Protein AF-A0A1F8RP06-F1 (afdb_monomer)

Sequence (87 aa):
MLAGTLVQPSSGPDLAHLQVAGEFEILTPREREVLQLIVAGQTNRQIADCLVVSPETVKTHVRHVLGKMGVNRKAELRALLDAARYA

Mean predicted aligned error: 8.95 Å

Secondary structure (DSSP, 8-state):
----------PPSPHHHHHHHHHHHTS-HHHHHHHHHHHHT--HHHHHHHHTS-HHHHHHHHHHHHHHTT-SSHHHHHHHHHHHH--

pLDDT: mean 82.4, std 18.09, range [42.56, 98.44]

Foldseek 3Di:
DDDPPPPDPPDDPDVLLVVQVVLCVPDDPVLNLLLVCLLVPDDLVVSCVVVVHDSVVSVVSVVVSCVSNVHDDSVVSNVSVVVSVVD

Solvent-accessible surface area (backbone atoms only — not comparable to full-atom values): 5274 Å² total; per-residue (Å²): 134,84,87,81,86,83,86,71,89,83,64,70,83,50,66,66,53,54,49,52,54,53,41,56,69,75,45,51,74,68,39,47,55,52,50,53,41,50,64,75,67,49,50,53,59,56,46,10,64,75,68,74,51,51,48,66,59,37,52,54,43,51,52,53,42,29,60,64,65,76,36,92,44,76,67,55,52,37,53,55,52,54,54,59,73,76,110

Radius of gyration: 17.31 Å; Cα contacts (8 Å, |Δi|>4): 59; chains: 1; bounding box: 48×45×32 Å

Structure (mmCIF, N/CA/C/O backbone):
data_AF-A0A1F8RP06-F1
#
_entry.id   AF-A0A1F8RP06-F1
#
loop_
_atom_site.group_PDB
_atom_site.id
_atom_site.type_symbol
_atom_site.label_atom_id
_atom_site.label_alt_id
_atom_site.label_comp_id
_atom_site.label_asym_id
_atom_site.label_entity_id
_atom_site.label_seq_id
_atom_site.pdbx_PDB_ins_code
_atom_site.Cartn_x
_atom_site.Cartn_y
_atom_site.Cartn_z
_atom_site.occupancy
_atom_site.B_iso_or_equiv
_atom_site.auth_seq_id
_atom_site.auth_comp_id
_atom_site.auth_asym_id
_atom_site.auth_atom_id
_atom_site.pdbx_PDB_model_num
ATOM 1 N N . MET A 1 1 ? 35.137 -37.247 -21.383 1.00 42.56 1 MET A N 1
ATOM 2 C CA . MET A 1 1 ? 35.129 -35.839 -21.835 1.00 42.56 1 MET A CA 1
ATOM 3 C C . MET A 1 1 ? 34.066 -35.090 -21.039 1.00 42.56 1 MET A C 1
ATOM 5 O O . MET A 1 1 ? 33.163 -35.731 -20.526 1.00 42.56 1 MET A O 1
ATOM 9 N N . LEU A 1 2 ? 34.295 -33.800 -20.817 1.00 43.97 2 LEU A N 1
ATOM 10 C CA . LEU A 1 2 ? 33.951 -33.024 -19.619 1.00 43.97 2 LEU A CA 1
ATOM 11 C C . LEU A 1 2 ? 32.451 -32.887 -19.303 1.00 43.97 2 LEU A C 1
ATOM 13 O O . LEU A 1 2 ? 31.643 -32.590 -20.177 1.00 43.97 2 LEU A O 1
ATOM 17 N N . ALA A 1 3 ? 32.131 -33.025 -18.013 1.00 47.56 3 ALA A N 1
ATOM 18 C CA . ALA A 1 3 ? 30.903 -32.544 -17.397 1.00 47.56 3 ALA A CA 1
ATOM 19 C C . ALA A 1 3 ? 30.925 -31.007 -17.361 1.00 47.56 3 ALA A C 1
ATOM 21 O O . ALA A 1 3 ? 31.856 -30.414 -16.820 1.00 47.56 3 ALA A O 1
ATOM 22 N N . GLY A 1 4 ? 29.910 -30.373 -17.942 1.00 43.88 4 GLY A N 1
ATOM 23 C CA . GLY A 1 4 ? 29.729 -28.923 -17.939 1.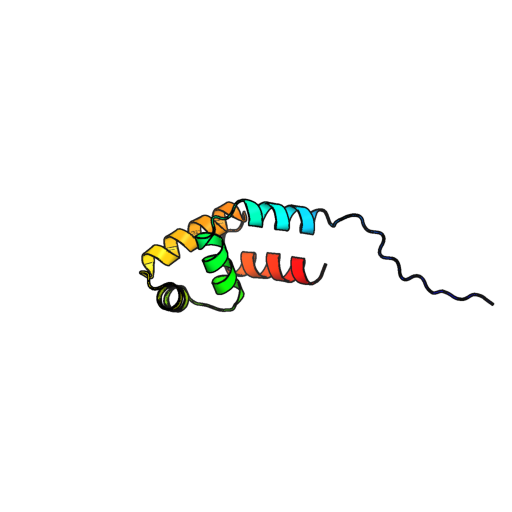00 43.88 4 GLY A CA 1
ATOM 24 C C . GLY A 1 4 ? 28.522 -28.512 -17.105 1.00 43.88 4 GLY A C 1
ATOM 25 O O . GLY A 1 4 ? 27.604 -27.898 -17.636 1.00 43.88 4 GLY A O 1
ATOM 26 N N . THR A 1 5 ? 28.489 -28.861 -15.817 1.00 53.94 5 THR A N 1
ATOM 27 C CA . THR A 1 5 ? 27.545 -28.237 -14.878 1.00 53.94 5 THR A CA 1
ATOM 28 C C . THR A 1 5 ? 28.149 -26.917 -14.420 1.00 53.94 5 THR A C 1
ATOM 30 O O . THR A 1 5 ? 28.889 -26.872 -13.442 1.00 53.94 5 THR A O 1
ATOM 33 N N . LEU A 1 6 ? 27.841 -25.835 -15.129 1.00 49.06 6 LEU A N 1
ATOM 34 C CA . LEU A 1 6 ? 28.022 -24.482 -14.609 1.00 49.06 6 LEU A CA 1
ATOM 35 C C . LEU A 1 6 ? 26.653 -23.946 -14.194 1.00 49.06 6 LEU A C 1
ATOM 37 O O . LEU A 1 6 ? 26.059 -23.112 -14.866 1.00 49.06 6 LEU A O 1
ATOM 41 N N . VAL A 1 7 ? 26.145 -24.457 -13.072 1.00 55.62 7 VAL A N 1
ATOM 42 C CA . VAL A 1 7 ? 25.178 -23.717 -12.258 1.00 55.62 7 VAL A CA 1
ATOM 43 C C . VAL A 1 7 ? 25.925 -23.231 -11.033 1.00 55.62 7 VAL A C 1
ATOM 45 O O . VAL A 1 7 ? 26.101 -23.971 -10.068 1.00 55.62 7 VAL A O 1
ATOM 48 N N . GLN A 1 8 ? 26.360 -21.979 -11.102 1.00 51.00 8 GLN A N 1
ATOM 49 C CA . GLN A 1 8 ? 26.495 -21.100 -9.948 1.00 51.00 8 GLN A CA 1
ATOM 50 C C . GLN A 1 8 ? 26.253 -19.668 -10.454 1.00 51.00 8 GLN A C 1
ATOM 52 O O . GLN A 1 8 ? 27.162 -19.093 -11.056 1.00 51.00 8 GLN A O 1
ATOM 57 N N . PRO A 1 9 ? 25.085 -19.041 -10.227 1.00 49.78 9 PRO A N 1
ATOM 58 C CA . PRO A 1 9 ? 25.065 -17.595 -10.112 1.00 49.78 9 PRO A CA 1
ATOM 59 C C . PRO A 1 9 ? 25.673 -17.261 -8.746 1.00 49.78 9 PRO A C 1
ATOM 61 O O . PRO A 1 9 ? 24.975 -17.096 -7.753 1.00 49.78 9 PRO A O 1
ATOM 64 N N . SER A 1 10 ? 27.001 -17.213 -8.673 1.00 54.81 10 SER A N 1
ATOM 65 C CA . SER A 1 10 ? 27.695 -16.553 -7.570 1.00 54.81 10 SER A CA 1
ATOM 66 C C . SER A 1 10 ? 27.668 -15.046 -7.827 1.00 54.81 10 SER A C 1
ATOM 68 O O . SER A 1 10 ? 28.691 -14.440 -8.139 1.00 54.81 10 SER A O 1
ATOM 70 N N . SER A 1 11 ? 26.479 -14.457 -7.754 1.00 57.81 11 SER A N 1
ATOM 71 C CA . SER A 1 11 ? 26.327 -13.016 -7.597 1.00 57.81 11 SER A CA 1
ATOM 72 C C . SER A 1 11 ? 26.176 -12.784 -6.103 1.00 57.81 11 SER A C 1
ATOM 74 O O . SER A 1 11 ? 25.375 -13.455 -5.453 1.00 57.81 11 SER A O 1
ATOM 76 N N . GLY A 1 12 ? 26.965 -11.872 -5.535 1.00 57.69 12 GLY A N 1
ATOM 77 C CA . GLY A 1 12 ? 26.683 -11.358 -4.194 1.00 57.69 12 GLY A CA 1
ATOM 78 C C . GLY A 1 12 ? 25.229 -10.874 -4.101 1.00 57.69 12 GLY A C 1
ATOM 79 O O . GLY A 1 12 ? 24.571 -10.764 -5.138 1.00 57.69 12 GLY A O 1
ATOM 80 N N . PRO A 1 13 ? 24.710 -10.606 -2.891 1.00 52.06 13 PRO A N 1
ATOM 81 C CA . PRO A 1 13 ? 23.330 -10.160 -2.738 1.00 52.06 13 PRO A CA 1
ATOM 82 C C . PRO A 1 13 ? 23.085 -9.009 -3.716 1.00 52.06 13 PRO A C 1
ATOM 84 O O . PRO A 1 13 ? 23.807 -8.010 -3.680 1.00 52.06 13 PRO A O 1
ATOM 87 N N . ASP A 1 14 ? 22.172 -9.227 -4.666 1.00 66.75 14 ASP A N 1
ATOM 88 C CA . ASP A 1 14 ? 21.883 -8.268 -5.724 1.00 66.75 14 ASP A CA 1
ATOM 89 C C . ASP A 1 14 ? 21.623 -6.919 -5.053 1.00 66.75 14 ASP A C 1
ATOM 91 O O . ASP A 1 14 ? 20.778 -6.815 -4.159 1.00 66.75 14 ASP A O 1
ATOM 95 N N . LEU A 1 15 ? 22.411 -5.900 -5.405 1.00 54.84 15 LEU A N 1
ATOM 96 C CA . LEU A 1 15 ? 22.320 -4.589 -4.766 1.00 54.84 15 LEU A CA 1
ATOM 97 C C . LEU A 1 15 ? 20.907 -4.020 -4.924 1.00 54.84 15 LEU A C 1
ATOM 99 O O . LEU A 1 15 ? 20.434 -3.335 -4.022 1.00 54.84 15 LEU A O 1
ATOM 103 N N . ALA A 1 16 ? 20.209 -4.370 -6.012 1.00 61.91 16 ALA A N 1
ATOM 104 C CA . ALA A 1 16 ? 18.804 -4.035 -6.188 1.00 61.91 16 ALA A CA 1
ATOM 105 C C . ALA A 1 16 ? 17.912 -4.746 -5.156 1.00 61.91 16 ALA A C 1
ATOM 107 O O . ALA A 1 16 ? 17.055 -4.110 -4.548 1.00 61.91 16 ALA A O 1
ATOM 108 N N . HIS A 1 17 ? 18.144 -6.033 -4.892 1.00 65.69 17 HIS A N 1
ATOM 109 C CA . HIS A 1 17 ? 17.398 -6.803 -3.894 1.00 65.69 17 HIS A CA 1
ATOM 110 C C . HIS A 1 17 ? 17.648 -6.304 -2.460 1.00 65.69 17 HIS A C 1
ATOM 112 O O . HIS A 1 17 ? 16.705 -6.164 -1.681 1.00 65.69 17 HIS A O 1
ATOM 118 N N . LEU A 1 18 ? 18.900 -5.975 -2.117 1.00 60.00 18 LEU A N 1
ATOM 119 C CA . LEU A 1 18 ? 19.257 -5.366 -0.828 1.00 60.00 18 LEU A CA 1
ATOM 120 C C . LEU A 1 18 ? 18.633 -3.984 -0.647 1.00 60.00 18 LEU A C 1
ATOM 122 O O . LEU A 1 18 ? 18.168 -3.656 0.443 1.00 60.00 18 LEU A O 1
ATOM 126 N N . GLN A 1 19 ? 18.631 -3.177 -1.706 1.00 69.25 19 GLN A N 1
ATOM 127 C CA . GLN A 1 19 ? 18.065 -1.837 -1.666 1.00 69.25 19 GLN A CA 1
ATOM 128 C C . GLN A 1 19 ? 16.549 -1.899 -1.476 1.00 69.25 19 GLN A C 1
ATOM 130 O O . GLN A 1 19 ? 16.037 -1.270 -0.553 1.00 69.25 19 GLN A O 1
ATOM 135 N N . VAL A 1 20 ? 15.866 -2.766 -2.227 1.00 69.69 20 VAL A N 1
ATOM 136 C CA . VAL A 1 20 ? 14.430 -3.014 -2.069 1.00 69.69 20 VAL A CA 1
ATOM 137 C C . VAL A 1 20 ? 14.114 -3.512 -0.657 1.00 69.69 20 VAL A C 1
ATOM 139 O O . VAL A 1 20 ? 13.201 -2.989 -0.019 1.00 69.69 20 VAL A O 1
ATOM 142 N N . ALA A 1 21 ? 14.884 -4.467 -0.123 1.00 69.69 21 ALA A N 1
ATOM 143 C CA . ALA A 1 21 ? 14.715 -4.952 1.248 1.00 69.69 21 ALA A CA 1
ATOM 144 C C . ALA A 1 21 ? 14.857 -3.827 2.294 1.00 69.69 21 ALA A C 1
ATOM 146 O O . ALA A 1 21 ? 14.032 -3.740 3.203 1.00 69.69 21 ALA A O 1
ATOM 147 N N . GLY A 1 22 ? 15.831 -2.926 2.131 1.00 72.19 22 GLY A N 1
ATOM 148 C CA . GLY A 1 22 ?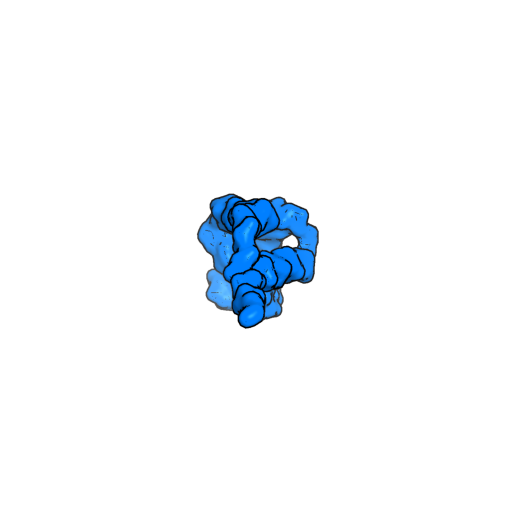 15.983 -1.749 2.990 1.00 72.19 22 GLY A CA 1
ATOM 149 C C . GLY A 1 22 ? 14.824 -0.752 2.864 1.00 72.19 22 GLY A C 1
ATOM 150 O O . GLY A 1 22 ? 14.368 -0.199 3.863 1.00 72.19 22 GLY A O 1
ATOM 151 N N . GLU A 1 23 ? 14.275 -0.559 1.661 1.00 76.12 23 GLU A N 1
ATOM 152 C CA . GLU A 1 23 ? 13.090 0.286 1.440 1.00 76.12 23 GLU A CA 1
ATOM 153 C C . GLU A 1 23 ? 11.850 -0.268 2.165 1.00 76.12 23 GLU A C 1
ATOM 155 O O . GLU A 1 23 ? 11.061 0.496 2.731 1.00 76.12 23 GLU A O 1
ATOM 160 N N . PHE A 1 24 ? 11.713 -1.598 2.242 1.00 78.31 24 PHE A N 1
ATOM 161 C CA . PHE A 1 24 ? 10.663 -2.256 3.027 1.00 78.31 24 PHE A CA 1
ATOM 162 C C . PHE A 1 24 ? 10.791 -2.015 4.539 1.00 78.31 24 PHE A C 1
ATOM 164 O O . PHE A 1 24 ? 9.766 -1.914 5.222 1.00 78.31 24 PHE A O 1
ATOM 171 N N . GLU A 1 25 ? 12.010 -1.909 5.076 1.00 81.81 25 GLU A N 1
ATOM 172 C CA . GLU A 1 25 ? 12.244 -1.655 6.507 1.00 81.81 25 GLU A CA 1
ATOM 173 C C . GLU A 1 25 ? 11.829 -0.235 6.933 1.00 81.81 25 GLU A C 1
ATOM 175 O O . GLU A 1 25 ? 11.411 -0.026 8.074 1.00 81.81 25 GLU A O 1
ATOM 180 N N . ILE A 1 26 ? 11.849 0.732 6.008 1.00 90.38 26 ILE A N 1
ATOM 181 C CA . ILE A 1 26 ? 11.445 2.134 6.248 1.00 90.38 26 ILE A CA 1
ATOM 182 C C . ILE A 1 26 ? 9.912 2.274 6.386 1.00 90.38 26 ILE A C 1
ATOM 184 O O . ILE A 1 26 ? 9.385 3.276 6.903 1.00 90.38 26 ILE A O 1
ATOM 188 N N . LEU A 1 27 ? 9.157 1.268 5.939 1.00 93.06 27 LEU A N 1
ATOM 189 C CA . LEU A 1 27 ? 7.703 1.255 6.030 1.00 93.06 27 LEU A CA 1
ATOM 190 C C . LEU A 1 27 ? 7.225 0.881 7.438 1.00 93.06 27 LEU A C 1
ATOM 192 O O . LEU A 1 27 ? 7.579 -0.151 8.023 1.00 93.06 27 LEU A O 1
ATOM 196 N N . THR A 1 28 ? 6.302 1.692 7.950 1.00 95.62 28 THR A N 1
ATOM 197 C CA . THR A 1 28 ? 5.523 1.358 9.145 1.00 95.62 28 THR A CA 1
ATOM 198 C C . THR A 1 28 ? 4.698 0.085 8.907 1.00 95.62 28 THR A C 1
ATOM 200 O O . THR A 1 28 ? 4.413 -0.262 7.756 1.00 95.62 28 THR A O 1
ATOM 203 N N . PRO A 1 29 ? 4.243 -0.607 9.970 1.00 94.88 29 PRO A N 1
ATOM 204 C CA . PRO A 1 29 ? 3.409 -1.801 9.820 1.00 94.88 29 PRO A CA 1
ATOM 205 C C . PRO A 1 29 ? 2.180 -1.569 8.931 1.00 94.88 29 PRO A C 1
ATOM 207 O O . PRO A 1 29 ? 1.922 -2.345 8.014 1.00 94.88 29 PRO A O 1
ATOM 210 N N . ARG A 1 30 ? 1.487 -0.436 9.115 1.00 96.75 30 ARG A N 1
ATOM 211 C CA . ARG A 1 30 ? 0.304 -0.106 8.311 1.00 96.75 30 ARG A CA 1
ATOM 212 C C . ARG A 1 30 ? 0.645 0.175 6.847 1.00 96.75 30 ARG A C 1
ATOM 214 O O . ARG A 1 30 ? -0.098 -0.218 5.956 1.00 96.75 30 ARG A O 1
ATOM 221 N N . GLU A 1 31 ? 1.763 0.843 6.580 1.00 96.25 31 GLU A N 1
ATOM 222 C CA . GLU A 1 31 ? 2.235 1.073 5.210 1.00 96.25 31 GLU A CA 1
ATOM 223 C C . GLU A 1 31 ? 2.613 -0.237 4.507 1.00 96.25 31 GLU A C 1
ATOM 225 O O . GLU A 1 31 ? 2.332 -0.378 3.319 1.00 96.25 31 GLU A O 1
ATOM 230 N N . ARG A 1 32 ? 3.167 -1.220 5.233 1.00 95.25 32 ARG A N 1
ATOM 231 C CA . ARG A 1 32 ? 3.433 -2.565 4.693 1.00 95.25 32 ARG A CA 1
ATOM 232 C C . ARG A 1 32 ? 2.156 -3.303 4.314 1.00 95.25 32 ARG A C 1
ATOM 234 O O . ARG A 1 32 ? 2.097 -3.871 3.228 1.00 95.25 32 ARG A O 1
ATOM 241 N N . GLU A 1 33 ? 1.127 -3.263 5.156 1.00 96.69 33 GLU A N 1
ATOM 242 C CA . GLU A 1 33 ? -0.183 -3.842 4.822 1.00 96.69 33 GLU A CA 1
ATOM 243 C C . GLU A 1 33 ? -0.771 -3.194 3.560 1.00 96.69 33 GLU A C 1
ATOM 245 O O . GLU A 1 33 ? -1.204 -3.880 2.633 1.00 96.69 33 GLU A O 1
ATOM 250 N N . VAL A 1 34 ? -0.728 -1.859 3.480 1.00 97.00 34 VAL A N 1
ATOM 251 C CA . VAL A 1 34 ? -1.197 -1.119 2.300 1.00 97.00 34 VAL A CA 1
ATOM 252 C C . VAL A 1 34 ? -0.390 -1.501 1.058 1.00 97.00 34 VAL A C 1
ATOM 254 O O . VAL A 1 34 ? -0.984 -1.746 0.009 1.00 97.00 34 VAL A O 1
ATOM 257 N N . LEU A 1 35 ? 0.936 -1.607 1.163 1.00 95.06 35 LEU A N 1
ATOM 258 C CA . LEU A 1 35 ? 1.802 -2.040 0.069 1.00 95.06 35 LEU A CA 1
ATOM 259 C C . LEU A 1 35 ? 1.421 -3.435 -0.443 1.00 95.06 35 LEU A C 1
ATOM 261 O O . LEU A 1 35 ? 1.253 -3.615 -1.649 1.00 95.06 35 LEU A O 1
ATOM 265 N N . GLN A 1 36 ? 1.226 -4.401 0.456 1.00 93.62 36 GLN A N 1
ATOM 266 C CA . GLN A 1 36 ? 0.823 -5.761 0.090 1.00 93.62 36 GLN A CA 1
ATOM 267 C C . GLN A 1 36 ? -0.490 -5.768 -0.700 1.00 93.62 36 GLN A C 1
ATOM 269 O O . GLN A 1 36 ? -0.586 -6.415 -1.745 1.00 93.62 36 GLN A O 1
ATOM 274 N N . LEU A 1 37 ? -1.486 -4.997 -0.257 1.00 95.56 37 LEU A N 1
ATOM 275 C CA . LEU A 1 37 ? -2.776 -4.912 -0.942 1.00 95.56 37 LEU A CA 1
ATOM 276 C C . LEU A 1 37 ? -2.676 -4.168 -2.285 1.00 95.56 37 LEU A C 1
ATOM 278 O O . LEU A 1 37 ? -3.338 -4.559 -3.253 1.00 95.56 37 LEU A O 1
ATOM 282 N N . ILE A 1 38 ? -1.823 -3.137 -2.381 1.00 94.25 38 ILE A N 1
ATOM 283 C CA . ILE A 1 38 ? -1.519 -2.471 -3.655 1.00 94.25 38 ILE A CA 1
ATOM 284 C C . ILE A 1 38 ? -0.995 -3.499 -4.647 1.00 94.25 38 ILE A C 1
ATOM 286 O O . ILE A 1 38 ? -1.565 -3.596 -5.730 1.00 94.25 38 ILE A O 1
ATOM 290 N N . VAL A 1 39 ? 0.031 -4.271 -4.281 1.00 90.81 39 VAL A N 1
ATOM 291 C CA . VAL A 1 39 ? 0.650 -5.290 -5.144 1.00 90.81 39 VAL A CA 1
ATOM 292 C C . VAL A 1 39 ? -0.363 -6.366 -5.535 1.00 90.81 39 VAL A C 1
ATOM 294 O O . VAL A 1 39 ? -0.451 -6.721 -6.710 1.00 90.81 39 VAL A O 1
ATOM 297 N N . ALA A 1 40 ? -1.218 -6.784 -4.598 1.00 90.81 40 ALA A N 1
ATOM 298 C CA . ALA A 1 40 ? -2.221 -7.832 -4.801 1.00 90.81 40 ALA A CA 1
ATOM 299 C C . ALA A 1 40 ? -3.330 -7.500 -5.815 1.00 90.81 40 ALA A C 1
ATOM 301 O O . ALA A 1 40 ? -4.032 -8.398 -6.262 1.00 90.81 40 ALA A O 1
ATOM 302 N N . GLY A 1 41 ? -3.535 -6.235 -6.174 1.00 93.19 41 GLY A N 1
ATOM 303 C CA . GLY A 1 41 ? -4.571 -5.870 -7.164 1.00 93.19 41 GLY A CA 1
ATOM 304 C C . GLY A 1 41 ? -5.415 -4.687 -6.761 1.00 93.19 41 GLY A C 1
ATOM 305 O O . GLY A 1 41 ? -6.117 -4.115 -7.591 1.00 93.19 41 GLY A O 1
ATOM 306 N N . GLN A 1 42 ? -5.386 -4.337 -5.480 1.00 96.31 42 GLN A N 1
ATOM 307 C CA . GLN A 1 42 ? -6.545 -3.703 -4.893 1.00 96.31 42 GLN A CA 1
ATOM 308 C C . GLN A 1 42 ? -6.648 -2.210 -5.221 1.00 96.31 42 GLN A C 1
ATOM 310 O O . GLN A 1 42 ? -5.673 -1.447 -5.288 1.00 96.31 42 GLN A O 1
ATOM 315 N N . THR A 1 43 ? -7.889 -1.779 -5.426 1.00 96.56 43 THR A N 1
ATOM 316 C CA . THR A 1 43 ? -8.263 -0.367 -5.501 1.00 96.56 43 THR A CA 1
ATOM 317 C C . THR A 1 43 ? -8.255 0.253 -4.105 1.00 96.56 43 THR A C 1
ATOM 319 O O . THR A 1 43 ? -8.385 -0.443 -3.104 1.00 96.56 43 THR A O 1
ATOM 322 N N . ASN A 1 44 ? -8.161 1.582 -4.009 1.00 96.94 44 ASN A N 1
ATOM 323 C CA . ASN A 1 44 ? -8.143 2.249 -2.701 1.00 96.94 44 ASN A CA 1
ATOM 324 C C . ASN A 1 44 ? -9.423 1.986 -1.891 1.00 96.94 44 ASN A C 1
ATOM 326 O O . ASN A 1 44 ? -9.369 1.982 -0.669 1.00 96.94 44 ASN A O 1
ATOM 330 N N . AR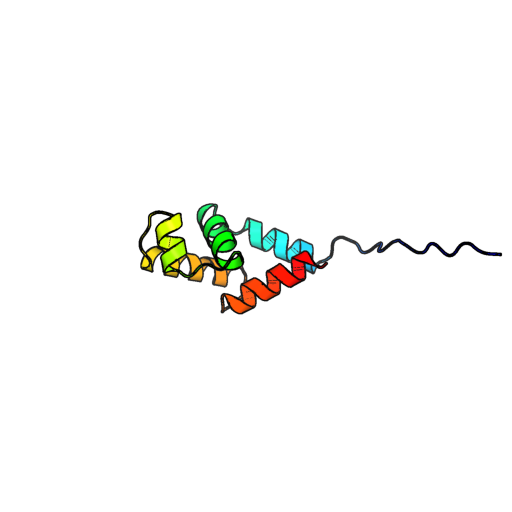G A 1 45 ? -10.553 1.749 -2.571 1.00 97.94 45 ARG A N 1
ATOM 331 C CA . ARG A 1 45 ? -11.814 1.370 -1.931 1.00 97.94 45 ARG A CA 1
ATOM 332 C C . ARG A 1 45 ? -11.728 -0.027 -1.317 1.00 97.94 45 ARG A C 1
ATOM 334 O O . ARG A 1 45 ? -11.997 -0.164 -0.139 1.00 97.94 45 ARG A O 1
ATOM 341 N N . GLN A 1 46 ? -11.260 -1.016 -2.076 1.00 98.38 46 GLN A N 1
ATOM 342 C CA . GLN A 1 46 ? -11.087 -2.382 -1.563 1.00 98.38 46 GLN A CA 1
ATOM 343 C C . GLN A 1 46 ? -10.079 -2.435 -0.407 1.00 98.38 46 GLN A C 1
ATOM 345 O O . GLN A 1 46 ? -10.335 -3.081 0.599 1.00 98.38 46 GLN A O 1
ATOM 350 N N . ILE A 1 47 ? -8.982 -1.676 -0.500 1.00 98.06 47 ILE A N 1
ATOM 351 C CA . ILE A 1 47 ? -8.018 -1.539 0.601 1.00 98.06 47 ILE A CA 1
ATOM 352 C C . ILE A 1 47 ? -8.692 -0.935 1.839 1.00 98.06 47 ILE A C 1
ATOM 354 O O . ILE A 1 47 ? -8.446 -1.389 2.952 1.00 98.06 47 ILE A O 1
ATOM 358 N N . ALA A 1 48 ? -9.535 0.083 1.654 1.00 98.38 48 ALA A N 1
ATOM 359 C CA . ALA A 1 48 ? -10.258 0.729 2.745 1.00 98.38 48 ALA A CA 1
ATOM 360 C C . ALA A 1 48 ? -11.219 -0.250 3.431 1.00 98.38 48 ALA A C 1
ATOM 362 O O . ALA A 1 48 ? -11.247 -0.305 4.658 1.00 98.38 48 ALA A O 1
ATOM 363 N N . ASP A 1 49 ? -11.920 -1.068 2.643 1.00 98.44 49 ASP A N 1
ATOM 364 C CA . ASP A 1 49 ? -12.799 -2.127 3.137 1.00 98.44 49 ASP A CA 1
ATOM 365 C C . ASP A 1 49 ? -12.000 -3.201 3.904 1.00 98.44 49 ASP A C 1
ATOM 367 O O . ASP A 1 49 ? -12.376 -3.574 5.014 1.00 98.44 49 ASP A O 1
ATOM 371 N N . CYS A 1 50 ? -10.857 -3.653 3.370 1.00 98.00 50 CYS A N 1
ATOM 372 C CA . CYS A 1 50 ? -9.992 -4.646 4.021 1.00 98.00 50 CYS A CA 1
ATOM 373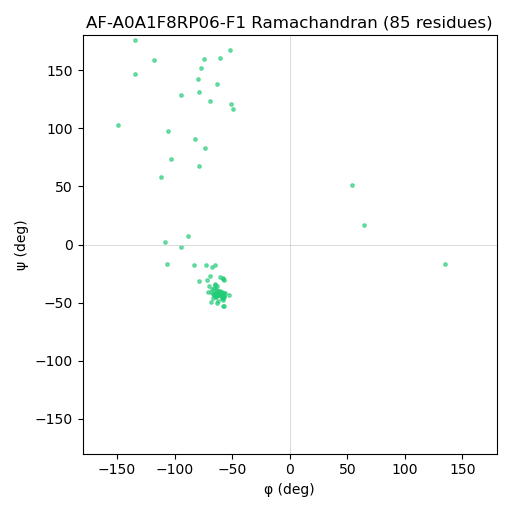 C C . CYS A 1 50 ? -9.390 -4.151 5.342 1.00 98.00 50 CYS A C 1
ATOM 375 O O . CYS A 1 50 ? -9.241 -4.932 6.279 1.00 98.00 50 CYS A O 1
ATOM 377 N N . LEU A 1 51 ? -9.012 -2.873 5.410 1.00 97.75 51 LEU A N 1
ATOM 378 C CA . LEU A 1 51 ? -8.358 -2.285 6.581 1.00 97.75 51 LEU A CA 1
ATOM 379 C C . LEU A 1 51 ? -9.338 -1.600 7.542 1.00 97.75 51 LEU A C 1
ATOM 381 O O . LEU A 1 51 ? -8.910 -1.114 8.587 1.00 97.75 51 LEU A O 1
ATOM 385 N N . VAL A 1 52 ? -10.631 -1.568 7.204 1.00 97.88 52 VAL A N 1
ATOM 386 C CA . VAL A 1 52 ? -11.705 -0.921 7.976 1.00 97.88 52 VAL A CA 1
ATOM 387 C C . VAL A 1 52 ? -11.383 0.555 8.264 1.00 97.88 52 VAL A C 1
ATOM 389 O O . VAL A 1 52 ? -11.416 1.032 9.397 1.00 97.88 52 VAL A O 1
ATOM 392 N N . VAL A 1 53 ? -11.035 1.297 7.210 1.00 97.75 53 VAL A N 1
ATOM 393 C CA . VAL A 1 53 ? -10.721 2.738 7.254 1.00 97.75 53 VAL A CA 1
ATOM 394 C C . VAL A 1 53 ? -11.419 3.481 6.115 1.00 97.75 53 VAL A C 1
ATOM 396 O O . VAL A 1 53 ? -12.062 2.879 5.263 1.00 97.75 53 VAL A O 1
ATOM 399 N N . SER A 1 54 ? -11.294 4.810 6.063 1.00 98.38 54 SER A N 1
ATOM 400 C CA . SER A 1 54 ? -11.836 5.583 4.940 1.00 98.38 54 SER A CA 1
ATOM 401 C C . SER A 1 54 ? -10.955 5.474 3.677 1.00 98.38 54 SER A C 1
ATOM 403 O O . SER A 1 54 ? -9.728 5.362 3.788 1.00 98.38 54 SER A O 1
ATOM 405 N N . PRO A 1 55 ? -11.523 5.606 2.461 1.00 98.00 55 PRO A N 1
ATOM 406 C CA . PRO A 1 55 ? -10.736 5.701 1.228 1.00 98.00 55 PRO A CA 1
ATOM 407 C C . PRO A 1 55 ? -9.727 6.860 1.222 1.00 98.00 55 PRO A C 1
ATOM 409 O O . PRO A 1 55 ? -8.663 6.739 0.613 1.00 98.00 55 PRO A O 1
ATOM 412 N N . GLU A 1 56 ? -10.023 7.965 1.913 1.00 98.06 56 GLU A N 1
ATOM 413 C CA . GLU A 1 56 ? -9.097 9.097 2.061 1.00 98.06 56 GLU A CA 1
ATOM 414 C C . GLU A 1 56 ? -7.890 8.728 2.928 1.00 98.06 56 GLU A C 1
ATOM 416 O O . GLU A 1 56 ? -6.752 9.032 2.573 1.00 98.06 56 GLU A O 1
ATOM 421 N N . THR A 1 57 ? -8.109 7.983 4.016 1.00 97.94 57 THR A N 1
ATOM 422 C CA . THR A 1 57 ? -7.030 7.428 4.847 1.00 97.94 57 THR A CA 1
ATOM 423 C C . THR A 1 57 ? -6.111 6.543 4.006 1.00 97.94 57 THR A C 1
ATOM 425 O O . THR A 1 57 ? -4.888 6.681 4.063 1.00 97.94 57 THR A O 1
ATOM 428 N N . VAL A 1 58 ? -6.685 5.697 3.144 1.00 98.25 58 VAL A N 1
ATOM 429 C CA . VAL A 1 58 ? -5.902 4.878 2.210 1.00 98.25 58 VAL A CA 1
ATOM 430 C C . VAL A 1 58 ? -5.108 5.735 1.231 1.00 98.2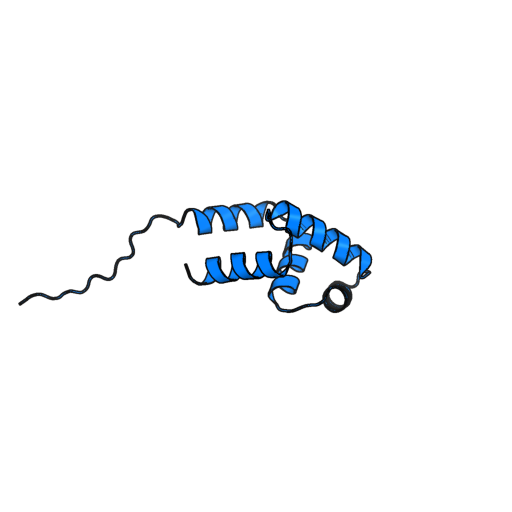5 58 VAL A C 1
ATOM 432 O O . VAL A 1 58 ? -3.937 5.446 1.014 1.00 98.25 58 VAL A O 1
ATOM 435 N N . LYS A 1 59 ? -5.686 6.795 0.649 1.00 97.69 59 LYS A N 1
ATOM 436 C CA . LYS A 1 59 ? -4.942 7.700 -0.251 1.00 97.69 59 LYS A CA 1
ATOM 437 C C . LYS A 1 59 ? -3.710 8.290 0.436 1.00 97.69 59 LYS A C 1
ATOM 439 O O . LYS A 1 59 ? -2.642 8.323 -0.175 1.00 97.69 59 LYS A O 1
ATOM 444 N N . THR A 1 60 ? -3.839 8.696 1.698 1.00 98.19 60 THR A N 1
ATOM 445 C CA . THR A 1 60 ? -2.715 9.198 2.499 1.00 98.19 60 THR A CA 1
ATOM 446 C C . THR A 1 60 ? -1.642 8.129 2.687 1.00 98.19 60 THR A C 1
ATOM 448 O O . THR A 1 60 ? -0.475 8.383 2.393 1.00 98.19 60 THR A O 1
ATOM 451 N N . HIS A 1 61 ? -2.021 6.910 3.084 1.00 97.75 61 HIS A N 1
ATOM 452 C CA . HIS A 1 61 ? -1.060 5.811 3.212 1.00 97.75 61 HIS A CA 1
ATOM 453 C C . HIS A 1 61 ? -0.391 5.456 1.880 1.00 97.75 61 HIS A C 1
ATOM 455 O O . HIS A 1 61 ? 0.823 5.297 1.843 1.00 97.75 61 HIS A O 1
ATOM 461 N N . VAL A 1 62 ? -1.142 5.399 0.77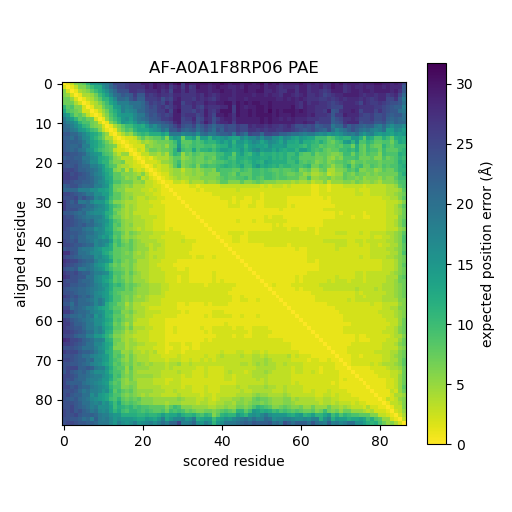5 1.00 97.31 62 VAL A N 1
ATOM 462 C CA . VAL A 1 62 ? -0.600 5.158 -0.573 1.00 97.31 62 VAL A CA 1
ATOM 463 C C . VAL A 1 62 ? 0.438 6.221 -0.925 1.00 97.31 62 VAL A C 1
ATOM 465 O O . VAL A 1 62 ? 1.514 5.877 -1.400 1.00 97.31 62 VAL A O 1
ATOM 468 N N . ARG A 1 63 ? 0.159 7.503 -0.663 1.00 97.44 63 ARG 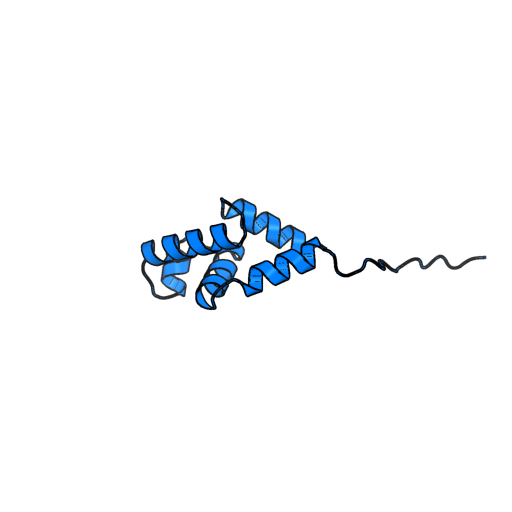A N 1
ATOM 469 C CA . ARG A 1 63 ? 1.115 8.589 -0.913 1.00 97.44 63 ARG A CA 1
ATOM 470 C C . ARG A 1 63 ? 2.400 8.416 -0.102 1.00 97.44 63 ARG A C 1
ATOM 472 O O . ARG A 1 63 ? 3.479 8.613 -0.650 1.00 97.44 63 ARG A O 1
ATOM 479 N N . HIS A 1 64 ? 2.295 8.052 1.176 1.00 97.19 64 HIS A N 1
ATOM 480 C CA . HIS A 1 64 ? 3.471 7.829 2.020 1.00 97.19 64 HIS A CA 1
ATOM 481 C C . HIS A 1 64 ? 4.282 6.612 1.571 1.00 97.19 64 HIS A C 1
ATOM 483 O O . HIS A 1 64 ? 5.499 6.714 1.476 1.00 97.19 64 HIS A O 1
ATOM 489 N N . VAL A 1 65 ? 3.619 5.503 1.225 1.00 95.94 65 VAL A N 1
ATOM 490 C CA . VAL A 1 65 ? 4.274 4.313 0.664 1.00 95.94 65 VAL A CA 1
ATOM 491 C C . VAL A 1 65 ? 5.030 4.679 -0.608 1.00 95.94 65 VAL A C 1
ATOM 493 O O . VAL A 1 65 ? 6.222 4.430 -0.689 1.00 95.94 65 VAL A O 1
ATOM 496 N N . LEU A 1 66 ? 4.369 5.316 -1.577 1.00 94.00 66 LEU A N 1
ATOM 497 C CA . LEU A 1 66 ? 4.997 5.705 -2.841 1.00 94.00 66 LEU A CA 1
ATOM 498 C C . LEU A 1 66 ? 6.223 6.606 -2.613 1.00 94.00 66 LEU A C 1
ATOM 500 O O . LEU A 1 66 ? 7.286 6.333 -3.160 1.00 94.00 66 LEU A O 1
ATOM 504 N N . GLY A 1 67 ? 6.103 7.608 -1.735 1.00 94.50 67 GLY A N 1
ATOM 505 C CA . GLY A 1 67 ? 7.218 8.492 -1.389 1.00 94.50 67 GLY A CA 1
ATOM 506 C C . GLY A 1 67 ? 8.391 7.773 -0.717 1.00 94.50 67 GLY A C 1
ATOM 507 O O . GLY A 1 67 ? 9.539 8.059 -1.041 1.00 94.50 67 GLY A O 1
ATOM 508 N N . LYS A 1 68 ? 8.121 6.823 0.186 1.00 93.62 68 LYS A N 1
ATOM 509 C CA . LYS A 1 68 ? 9.163 6.023 0.853 1.00 93.62 68 LYS A CA 1
ATOM 510 C C . LYS A 1 68 ? 9.828 5.009 -0.077 1.00 93.62 68 LYS A C 1
ATOM 512 O O . LYS A 1 68 ? 11.005 4.737 0.099 1.00 93.62 68 LYS A O 1
ATOM 517 N N . MET A 1 69 ? 9.089 4.505 -1.063 1.00 91.31 69 MET A N 1
ATOM 518 C CA . MET A 1 69 ? 9.575 3.584 -2.097 1.00 91.31 69 MET A CA 1
ATOM 519 C C . MET A 1 69 ? 10.152 4.315 -3.325 1.00 91.31 69 MET A C 1
ATOM 521 O O . MET A 1 69 ? 10.359 3.700 -4.365 1.00 91.31 69 MET A O 1
ATOM 525 N N . GLY A 1 70 ? 10.301 5.646 -3.272 1.00 90.75 70 GLY A N 1
ATOM 526 C CA . GLY A 1 70 ? 10.909 6.436 -4.349 1.00 90.75 70 GLY A CA 1
ATOM 527 C C . GLY A 1 70 ? 10.154 6.447 -5.687 1.00 90.75 70 GLY A C 1
ATOM 528 O O . GLY A 1 70 ? 10.725 6.833 -6.705 1.00 90.75 70 GLY A O 1
ATOM 529 N N . VAL A 1 71 ? 8.880 6.051 -5.712 1.00 91.94 71 VAL A N 1
ATOM 530 C CA . VAL A 1 71 ? 8.063 5.925 -6.932 1.00 91.94 71 VAL A CA 1
ATOM 531 C C . VAL A 1 71 ? 6.866 6.866 -6.901 1.00 91.94 71 VAL A C 1
ATOM 533 O O . VAL A 1 71 ? 6.406 7.289 -5.844 1.00 91.94 71 VAL A O 1
ATOM 536 N N . ASN A 1 72 ? 6.304 7.186 -8.066 1.00 92.19 72 ASN A N 1
ATOM 537 C CA . ASN A 1 72 ? 5.195 8.143 -8.164 1.00 92.19 72 ASN A CA 1
ATOM 538 C C . ASN A 1 72 ? 3.848 7.473 -8.444 1.00 92.19 72 ASN A C 1
ATOM 540 O O . ASN A 1 72 ? 2.792 8.090 -8.271 1.00 92.19 72 ASN A O 1
ATOM 544 N N . ARG A 1 73 ? 3.853 6.212 -8.894 1.00 93.06 73 ARG A N 1
ATOM 545 C CA . ARG A 1 73 ? 2.638 5.500 -9.310 1.00 93.06 73 ARG A CA 1
ATOM 546 C C . ARG A 1 73 ? 2.581 4.089 -8.745 1.00 93.06 73 ARG A C 1
ATOM 548 O O . ARG A 1 73 ? 3.576 3.378 -8.694 1.00 93.06 73 ARG A O 1
ATOM 555 N N . LYS A 1 74 ? 1.363 3.616 -8.449 1.00 90.44 74 LYS A N 1
ATOM 556 C CA . LYS A 1 74 ? 1.121 2.213 -8.051 1.00 90.44 74 LYS A CA 1
ATOM 557 C C . LYS A 1 74 ? 1.591 1.203 -9.107 1.00 90.44 74 LYS A C 1
ATOM 559 O O . LYS A 1 74 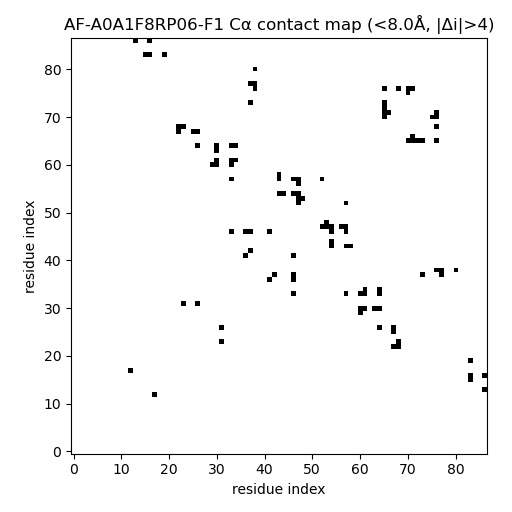? 1.924 0.080 -8.757 1.00 90.44 74 LYS A O 1
ATOM 564 N N . ALA A 1 75 ? 1.588 1.588 -10.385 1.00 89.94 75 ALA A N 1
ATOM 565 C CA . ALA A 1 75 ? 2.090 0.749 -11.473 1.00 89.94 75 ALA A CA 1
ATOM 566 C C . ALA A 1 75 ? 3.624 0.619 -11.448 1.00 89.94 75 ALA A C 1
ATOM 568 O O . ALA A 1 75 ? 4.131 -0.480 -11.626 1.00 89.94 75 ALA A O 1
ATOM 569 N N . GLU A 1 76 ? 4.345 1.708 -11.162 1.00 89.50 76 GLU A N 1
ATOM 570 C CA . GLU A 1 76 ? 5.806 1.688 -10.981 1.00 89.50 76 GLU A CA 1
ATOM 571 C C . GLU A 1 76 ? 6.183 0.832 -9.770 1.00 89.50 76 GLU A C 1
ATOM 573 O O . GLU A 1 76 ? 7.048 -0.028 -9.872 1.00 89.50 76 GLU A O 1
ATOM 578 N N . LEU A 1 77 ? 5.457 0.996 -8.657 1.00 89.56 77 LEU A N 1
ATOM 579 C CA . LEU A 1 77 ? 5.646 0.191 -7.450 1.00 89.56 77 LEU A CA 1
ATOM 580 C C . LEU A 1 77 ? 5.485 -1.313 -7.712 1.00 89.56 77 LEU A C 1
ATOM 582 O O . LEU A 1 77 ? 6.251 -2.121 -7.201 1.00 89.56 77 LEU A O 1
ATOM 586 N N . ARG A 1 78 ? 4.484 -1.694 -8.512 1.00 88.12 78 ARG A N 1
ATOM 587 C CA . ARG A 1 78 ? 4.292 -3.088 -8.932 1.00 88.12 78 ARG A CA 1
ATOM 588 C C . ARG A 1 78 ? 5.458 -3.593 -9.760 1.00 88.12 78 ARG A C 1
ATOM 590 O O . ARG A 1 78 ? 6.001 -4.634 -9.433 1.00 88.12 78 ARG A O 1
ATOM 597 N N . ALA A 1 79 ? 5.846 -2.842 -10.789 1.00 86.62 79 ALA A N 1
ATOM 598 C CA . ALA A 1 79 ? 6.938 -3.232 -11.670 1.00 86.62 79 ALA A CA 1
ATOM 599 C C . ALA A 1 79 ? 8.256 -3.410 -10.897 1.00 86.62 79 ALA A C 1
ATOM 601 O O . ALA A 1 79 ? 8.963 -4.385 -11.132 1.00 86.62 79 ALA A O 1
ATOM 602 N N . LEU A 1 80 ? 8.544 -2.517 -9.941 1.00 84.75 80 LEU A N 1
ATOM 603 C CA . LEU A 1 80 ? 9.702 -2.614 -9.048 1.00 84.75 80 LEU A CA 1
ATOM 604 C C . LEU A 1 80 ? 9.699 -3.933 -8.257 1.00 84.75 80 LEU A C 1
ATOM 606 O O . LEU A 1 80 ? 10.713 -4.622 -8.184 1.00 84.75 80 LEU A O 1
ATOM 610 N N . LEU A 1 81 ? 8.551 -4.303 -7.687 1.00 83.00 81 LEU A N 1
ATOM 611 C CA . LEU A 1 81 ? 8.426 -5.502 -6.856 1.00 83.00 81 LEU A CA 1
ATOM 612 C C . LEU A 1 81 ? 8.331 -6.800 -7.655 1.00 83.00 81 LEU A C 1
ATOM 614 O O . LEU A 1 81 ? 8.813 -7.833 -7.195 1.00 83.00 81 LEU A O 1
ATOM 618 N N . ASP A 1 82 ? 7.744 -6.755 -8.846 1.00 82.31 82 ASP A N 1
ATOM 619 C CA . ASP A 1 82 ? 7.764 -7.879 -9.774 1.00 82.31 82 ASP A CA 1
ATOM 620 C C . ASP A 1 82 ? 9.204 -8.144 -10.230 1.00 82.31 82 ASP A C 1
ATOM 622 O O . ASP A 1 82 ? 9.646 -9.286 -10.177 1.00 82.31 82 ASP A O 1
ATOM 626 N N . ALA A 1 83 ? 9.978 -7.106 -10.567 1.00 75.06 83 ALA A N 1
ATOM 627 C CA . ALA A 1 83 ? 11.394 -7.252 -10.906 1.00 75.06 83 ALA A CA 1
ATOM 628 C C . ALA A 1 83 ? 12.211 -7.870 -9.755 1.00 75.06 83 ALA A C 1
ATOM 630 O O . ALA A 1 83 ? 12.994 -8.785 -9.991 1.00 75.06 83 ALA A O 1
ATOM 631 N N . ALA A 1 84 ? 11.966 -7.448 -8.510 1.00 71.19 84 ALA A N 1
ATOM 632 C CA . ALA A 1 84 ? 12.623 -8.008 -7.326 1.00 71.19 84 ALA A CA 1
ATOM 633 C C . ALA A 1 84 ? 12.225 -9.467 -7.009 1.00 71.19 84 ALA A C 1
ATOM 635 O O . ALA A 1 84 ? 12.936 -10.141 -6.270 1.00 71.19 84 ALA A O 1
ATOM 636 N N . ARG A 1 85 ? 11.092 -9.959 -7.537 1.00 66.06 85 ARG A N 1
ATOM 637 C CA . ARG A 1 85 ? 10.638 -11.358 -7.398 1.00 66.06 85 ARG A CA 1
ATOM 638 C C . ARG A 1 85 ? 11.268 -12.317 -8.413 1.00 66.06 85 ARG A C 1
ATOM 640 O O . ARG A 1 85 ? 11.173 -13.525 -8.206 1.00 66.06 85 ARG A O 1
ATOM 647 N N . TYR A 1 86 ? 11.847 -11.801 -9.498 1.00 45.12 86 TYR A N 1
ATOM 648 C CA . TYR A 1 86 ? 12.472 -12.589 -10.571 1.00 45.12 86 TYR A CA 1
ATOM 649 C C . TYR A 1 86 ? 14.010 -12.500 -10.591 1.00 45.12 86 TYR A C 1
ATOM 651 O O . TYR A 1 86 ? 14.624 -13.094 -11.479 1.00 45.12 86 TYR A O 1
ATOM 659 N N . ALA A 1 87 ? 14.611 -11.776 -9.645 1.00 46.12 87 ALA A N 1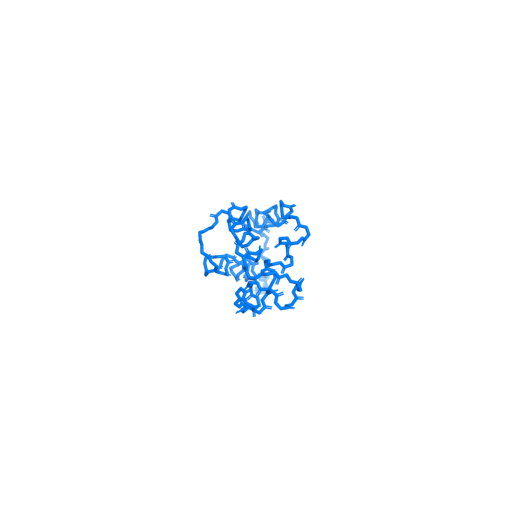
ATOM 660 C CA . ALA A 1 87 ? 16.052 -11.736 -9.391 1.00 46.12 87 ALA A CA 1
ATOM 661 C C . ALA A 1 87 ? 16.409 -12.674 -8.230 1.00 46.12 87 ALA A C 1
ATOM 663 O O . ALA A 1 87 ? 17.452 -13.358 -8.334 1.00 46.12 87 ALA A O 1
#

Nearest PDB structures (foldseek):
  5xt2-assembly5_E  TM=8.962E-01  e=2.207E-04  Bradyrhizobium japonicum
  1zn2-assembly1_A  TM=9.117E-01  e=5.170E-04  Pseudomonas fluorescens
  4wsz-assembly1_B  TM=9.064E-01  e=1.081E-03  unclassified
  3p7n-assembly2_B  TM=8.857E-01  e=2.136E-03  Erythrobacter litoralis HTCC2594
  4gvp-assembly1_A  TM=8.929E-01  e=3.767E-03  Staphylococcus aureus subsp. aureus Mu50